Protein AF-A0A5J4WXN1-F1 (afdb_monomer_lite)

Secondary structure (DSSP, 8-state):
--HHHHHHHHHHHHHHHHHHHHHHHHHHHHHHHHHHHHHHHTS---HHHHHHHHHHHHHHHHHH--HHHHHHHHHHHHHHHHHHHHHHHHHHHHTTPPP---------------

Radius of gyration: 24.38 Å; chains: 1; bounding box: 60×20×75 Å

Sequence (114 aa):
MKAFQHTANFFFVYYQSSIQPALKTLQFAIDQCYILFEQSCSITLSSMIMKNLFSRFLDFEAKFGDSKHDYHVKILLSRYAQTEVEDQKKRCEEMGIKYEEEEEDKSYDEQDEQ

Organism: NCBI:txid222440

Foldseek 3Di:
DVVVVVVVVVVVVVCVVVVVVVVVVVVVVLVVLVVVLVVVLVDDDDPVVNVVSLVVVLVVCVPPNDPVVNVVSVVSVVVVVVVVLVVVCVVCVVVVHHDDPPPPPPPPDPPDDD

pLDDT: mean 72.07, std 15.94, range [35.94, 90.0]

Structure (mmCIF, N/CA/C/O backbone):
data_AF-A0A5J4WXN1-F1
#
_entry.id   AF-A0A5J4WXN1-F1
#
loop_
_atom_site.group_PDB
_atom_site.id
_atom_site.type_symbol
_atom_site.label_atom_id
_atom_site.label_alt_id
_atom_site.label_comp_id
_atom_site.label_asym_id
_atom_site.label_entity_id
_atom_site.label_seq_id
_atom_site.pdbx_PDB_ins_code
_atom_site.Cartn_x
_atom_site.Cartn_y
_atom_site.Cartn_z
_atom_site.occupancy
_atom_site.B_iso_or_equiv
_atom_site.auth_seq_id
_atom_site.auth_comp_id
_atom_site.auth_asym_id
_atom_site.auth_atom_id
_atom_site.pdbx_PDB_model_num
ATOM 1 N N . MET A 1 1 ? 28.578 -8.306 -48.040 1.00 51.78 1 MET A N 1
ATOM 2 C CA . MET A 1 1 ? 27.894 -8.789 -46.816 1.00 51.78 1 MET A CA 1
ATOM 3 C C . MET A 1 1 ? 28.557 -8.394 -45.483 1.00 51.78 1 MET A C 1
ATOM 5 O O . MET A 1 1 ? 27.906 -8.560 -44.468 1.00 51.78 1 MET A O 1
ATOM 9 N N . LYS A 1 2 ? 29.770 -7.806 -45.430 1.00 48.91 2 LYS A N 1
ATOM 10 C CA . LYS A 1 2 ? 30.410 -7.393 -44.152 1.00 48.91 2 LYS A CA 1
ATOM 11 C C . LYS A 1 2 ? 29.966 -6.022 -43.592 1.00 48.91 2 LYS A C 1
ATOM 13 O O . LYS A 1 2 ? 30.104 -5.784 -42.400 1.00 48.91 2 LYS A O 1
ATOM 18 N N . ALA A 1 3 ? 29.406 -5.136 -44.421 1.00 48.31 3 ALA A N 1
ATOM 19 C CA . ALA A 1 3 ? 28.989 -3.789 -43.999 1.00 48.31 3 ALA A CA 1
ATOM 20 C C . ALA A 1 3 ? 27.692 -3.770 -43.161 1.00 48.31 3 ALA A C 1
ATOM 22 O O . ALA A 1 3 ? 27.536 -2.921 -42.293 1.00 48.31 3 ALA A O 1
ATOM 23 N N . PHE A 1 4 ? 26.792 -4.737 -43.375 1.00 46.28 4 PHE A N 1
ATOM 24 C CA . PHE A 1 4 ? 25.492 -4.813 -42.691 1.00 46.28 4 PHE A CA 1
ATOM 25 C C . PHE A 1 4 ? 25.602 -5.330 -41.243 1.00 46.28 4 PHE A C 1
ATOM 27 O O . PHE A 1 4 ? 24.773 -5.032 -40.392 1.00 46.28 4 PHE A O 1
ATOM 34 N N . GLN A 1 5 ? 26.658 -6.092 -40.947 1.00 45.81 5 GLN A N 1
ATOM 35 C CA . GLN A 1 5 ? 26.928 -6.634 -39.612 1.00 45.81 5 GLN A CA 1
ATOM 36 C C . GLN A 1 5 ? 27.540 -5.577 -38.678 1.00 45.81 5 GLN A C 1
ATOM 38 O O . GLN A 1 5 ? 27.276 -5.573 -37.478 1.00 45.81 5 GLN A O 1
ATOM 43 N N . HIS A 1 6 ? 28.321 -4.642 -39.230 1.00 44.91 6 HIS A N 1
ATOM 44 C CA . HIS A 1 6 ? 28.935 -3.560 -38.460 1.00 44.91 6 HIS A CA 1
ATOM 45 C C . HIS A 1 6 ? 27.926 -2.497 -38.013 1.00 44.91 6 HIS A C 1
ATOM 47 O O . HIS A 1 6 ? 28.039 -1.989 -36.900 1.00 44.91 6 HIS A O 1
ATOM 53 N N . THR A 1 7 ? 26.922 -2.189 -38.837 1.00 53.41 7 THR A N 1
ATOM 54 C CA . THR A 1 7 ? 25.858 -1.243 -38.474 1.00 53.41 7 THR A CA 1
ATOM 55 C C . THR A 1 7 ? 24.925 -1.812 -37.407 1.00 53.41 7 THR A C 1
ATOM 57 O O . THR A 1 7 ? 24.584 -1.093 -36.473 1.00 53.41 7 THR A O 1
ATOM 60 N N . ALA A 1 8 ? 24.586 -3.105 -37.471 1.00 53.00 8 ALA A N 1
ATOM 61 C CA . ALA A 1 8 ? 23.797 -3.781 -36.437 1.00 53.00 8 ALA A CA 1
ATOM 62 C C . ALA A 1 8 ? 24.528 -3.836 -35.081 1.00 53.00 8 ALA A C 1
ATOM 64 O O . ALA A 1 8 ? 23.932 -3.519 -34.055 1.00 53.00 8 ALA A O 1
ATOM 65 N N . ASN A 1 9 ? 25.832 -4.142 -35.073 1.00 50.59 9 ASN A N 1
ATOM 66 C CA . ASN A 1 9 ? 26.639 -4.126 -33.847 1.00 50.59 9 ASN A CA 1
ATOM 67 C C . ASN A 1 9 ? 26.800 -2.716 -33.256 1.00 50.59 9 ASN A C 1
ATOM 69 O O . ASN A 1 9 ? 26.783 -2.563 -32.039 1.00 50.59 9 ASN A O 1
ATOM 73 N N . PHE A 1 10 ? 26.921 -1.674 -34.084 1.00 53.50 10 PHE A N 1
ATOM 74 C CA . PHE A 1 10 ? 27.034 -0.297 -33.594 1.00 53.50 10 PHE A CA 1
ATOM 75 C C . PHE A 1 10 ? 25.715 0.215 -32.996 1.00 53.50 10 PHE A C 1
ATOM 77 O O . PHE A 1 10 ? 25.715 0.813 -31.921 1.00 53.50 10 PHE A O 1
ATOM 84 N N . PHE A 1 11 ? 24.583 -0.076 -33.648 1.00 50.69 11 PHE A N 1
ATOM 85 C CA . PHE A 1 11 ? 23.256 0.272 -33.130 1.00 50.69 11 PHE A CA 1
ATOM 86 C C . PHE A 1 11 ? 22.943 -0.471 -31.826 1.00 50.69 11 PHE A C 1
ATOM 88 O O . PHE A 1 11 ? 22.431 0.132 -30.887 1.00 50.69 11 PHE A O 1
ATOM 95 N N . PHE A 1 12 ? 23.309 -1.754 -31.739 1.00 52.28 12 PHE A N 1
ATOM 96 C CA . PHE A 1 12 ? 23.111 -2.576 -30.546 1.00 52.28 12 PHE A CA 1
ATOM 97 C C . PHE A 1 12 ? 23.930 -2.071 -29.347 1.00 52.28 12 PHE A C 1
ATOM 99 O O . PHE A 1 12 ? 23.385 -1.926 -28.257 1.00 52.28 12 PHE A O 1
ATOM 106 N N . VAL A 1 13 ? 25.202 -1.701 -29.544 1.00 54.03 13 VAL A N 1
ATOM 107 C CA . VAL A 1 13 ? 26.063 -1.152 -28.475 1.00 54.03 13 VAL A CA 1
ATOM 108 C C . VAL A 1 13 ? 25.576 0.222 -27.982 1.00 54.03 13 VAL A C 1
ATOM 110 O O . VAL A 1 13 ? 25.623 0.497 -26.781 1.00 54.03 13 VAL A O 1
ATOM 113 N N . TYR A 1 14 ? 25.056 1.077 -28.869 1.00 51.34 14 TYR A N 1
ATOM 114 C CA . TYR A 1 14 ? 24.476 2.373 -28.483 1.00 51.34 14 TYR A CA 1
ATOM 115 C C . TYR A 1 14 ? 23.133 2.242 -27.749 1.00 51.34 14 TYR A C 1
ATOM 117 O O . TYR A 1 14 ? 22.885 2.958 -26.776 1.00 51.34 14 TYR A O 1
ATOM 125 N N . TYR A 1 15 ? 22.279 1.310 -28.177 1.00 51.78 15 TYR A N 1
ATOM 126 C CA . TYR A 1 15 ? 21.023 1.015 -27.484 1.00 51.78 15 TYR A CA 1
ATOM 127 C C . TYR A 1 15 ? 21.287 0.417 -26.098 1.00 51.78 15 TYR A C 1
ATOM 129 O O . TYR A 1 15 ? 20.709 0.849 -25.105 1.00 51.78 15 TYR A O 1
ATOM 137 N N . GLN A 1 16 ? 22.216 -0.532 -25.995 1.00 52.97 16 GLN A N 1
ATOM 138 C CA . GLN A 1 16 ? 22.497 -1.223 -24.740 1.00 52.97 16 GLN A CA 1
ATOM 139 C C . GLN A 1 16 ? 23.182 -0.315 -23.699 1.00 52.97 16 GLN A C 1
ATOM 141 O O . GLN A 1 16 ? 22.903 -0.449 -22.507 1.00 52.97 16 GLN A O 1
ATOM 146 N N . SER A 1 17 ? 24.019 0.642 -24.124 1.00 56.66 17 SER A N 1
ATOM 147 C CA . SER A 1 17 ? 24.730 1.558 -23.213 1.00 56.66 17 SER A CA 1
ATOM 148 C C . SER A 1 17 ? 23.854 2.666 -22.619 1.00 56.66 17 SER A C 1
ATOM 150 O O . SER A 1 17 ? 24.128 3.120 -21.511 1.00 56.66 17 SER A O 1
ATOM 152 N N . SER A 1 18 ? 22.791 3.079 -23.314 1.00 60.09 18 SER A N 1
ATOM 153 C CA . SER A 1 18 ? 21.874 4.141 -22.870 1.00 60.09 18 SER A CA 1
ATOM 154 C C . SER A 1 18 ? 20.625 3.606 -22.161 1.00 60.09 18 SER A C 1
ATOM 156 O O . SER A 1 18 ? 20.132 4.232 -21.223 1.00 60.09 18 SER A O 1
ATOM 158 N N . ILE A 1 19 ? 20.151 2.413 -22.535 1.00 68.44 19 ILE A N 1
ATOM 159 C CA . ILE A 1 19 ? 18.968 1.790 -21.926 1.00 68.44 19 ILE A CA 1
ATOM 160 C C . ILE A 1 19 ? 19.281 1.200 -20.554 1.00 68.44 19 ILE A C 1
ATOM 162 O O . ILE A 1 19 ? 18.464 1.315 -19.646 1.00 68.44 19 ILE A O 1
ATOM 166 N N . GLN A 1 20 ? 20.459 0.597 -20.359 1.00 72.19 20 GLN A N 1
ATOM 167 C CA . GLN A 1 20 ? 20.801 -0.011 -19.068 1.00 72.19 20 GLN A CA 1
ATOM 168 C C . GLN A 1 20 ? 20.835 0.986 -17.896 1.00 72.19 20 GLN A C 1
ATOM 170 O O . GLN A 1 20 ? 20.289 0.653 -16.842 1.00 72.19 20 GLN A O 1
ATOM 175 N N . PRO A 1 21 ? 21.426 2.191 -18.026 1.00 80.00 21 PRO A N 1
ATOM 176 C CA . PRO A 1 21 ? 21.342 3.212 -16.985 1.00 80.00 21 PRO A CA 1
ATOM 177 C C . PRO A 1 21 ? 19.900 3.629 -16.693 1.00 80.00 21 PRO A C 1
ATOM 179 O O . PRO A 1 21 ? 19.508 3.651 -15.531 1.00 80.00 21 PRO A O 1
ATOM 182 N N . ALA A 1 22 ? 19.094 3.879 -17.730 1.00 80.00 22 ALA A N 1
ATOM 183 C CA . ALA A 1 22 ? 17.695 4.272 -17.569 1.00 80.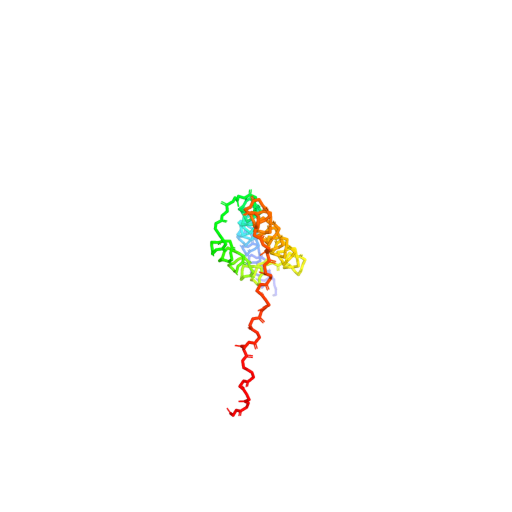00 22 ALA A CA 1
ATOM 184 C C . ALA A 1 22 ? 16.868 3.190 -16.854 1.00 80.00 22 ALA A C 1
ATOM 186 O O . ALA A 1 22 ? 16.092 3.503 -15.954 1.00 80.00 22 ALA A O 1
ATOM 187 N N . LEU A 1 23 ? 17.085 1.915 -17.194 1.00 82.25 23 LEU A N 1
ATOM 188 C CA . LEU A 1 23 ? 16.416 0.782 -16.556 1.00 82.25 23 LEU A CA 1
ATOM 189 C C . LEU A 1 23 ? 16.795 0.661 -15.072 1.00 82.25 23 LEU A C 1
ATOM 191 O O . LEU A 1 23 ? 15.933 0.433 -14.231 1.00 82.25 23 LEU A O 1
ATOM 195 N N . LYS A 1 24 ? 18.078 0.863 -14.736 1.00 84.62 24 LYS A N 1
ATOM 196 C CA . LYS A 1 24 ? 18.549 0.873 -13.342 1.00 84.62 24 LYS A CA 1
ATOM 197 C C . LYS A 1 24 ? 17.961 2.033 -12.546 1.00 84.62 24 LYS A C 1
ATOM 199 O O . LYS A 1 24 ? 17.573 1.839 -11.401 1.00 84.62 24 LYS A O 1
ATOM 204 N N . THR A 1 25 ? 17.887 3.224 -13.136 1.00 88.06 25 THR A N 1
ATOM 205 C CA . THR A 1 25 ? 17.266 4.387 -12.490 1.00 88.06 25 THR A CA 1
ATOM 206 C C . THR A 1 25 ? 15.774 4.165 -12.262 1.00 88.06 25 THR A C 1
ATOM 208 O O . THR A 1 25 ? 15.276 4.500 -11.191 1.00 88.06 25 THR A O 1
ATOM 211 N N . LEU A 1 26 ? 15.071 3.564 -13.228 1.00 87.31 26 LEU A N 1
ATOM 212 C CA . LEU A 1 26 ? 13.661 3.213 -13.073 1.00 87.31 26 LEU A CA 1
ATOM 213 C C . LEU A 1 26 ? 13.459 2.183 -11.956 1.00 87.31 26 LEU A C 1
ATOM 215 O O . LEU A 1 26 ? 12.616 2.401 -11.093 1.00 87.31 26 LEU A O 1
ATOM 219 N N . GLN A 1 27 ? 14.260 1.114 -11.931 1.00 84.62 27 GLN A N 1
ATOM 220 C CA . GLN A 1 27 ? 14.188 0.113 -10.865 1.00 84.62 27 GLN A CA 1
ATOM 221 C C . GLN A 1 27 ? 14.449 0.740 -9.493 1.00 84.62 27 GLN A C 1
ATOM 223 O O . GLN A 1 27 ? 13.693 0.510 -8.560 1.00 84.62 27 GLN A O 1
ATOM 228 N N . PHE A 1 28 ? 15.460 1.604 -9.386 1.00 89.12 28 PHE A N 1
ATOM 229 C CA . PHE A 1 28 ? 15.734 2.323 -8.147 1.00 89.12 28 PHE A CA 1
ATOM 230 C C . PHE A 1 28 ? 14.544 3.187 -7.703 1.00 89.12 28 PHE A C 1
ATOM 232 O O . PHE A 1 28 ? 14.203 3.193 -6.525 1.00 89.12 28 PHE A O 1
ATOM 239 N N . ALA A 1 29 ? 13.887 3.897 -8.627 1.00 90.00 29 ALA A N 1
ATOM 240 C CA . ALA A 1 29 ? 12.703 4.692 -8.305 1.00 90.00 29 ALA A CA 1
ATOM 241 C C . ALA A 1 29 ? 11.537 3.818 -7.810 1.00 90.00 29 ALA A C 1
ATOM 243 O O . ALA A 1 29 ? 10.882 4.180 -6.835 1.00 90.00 29 ALA A O 1
ATOM 244 N N . ILE A 1 30 ? 11.321 2.660 -8.440 1.00 88.50 30 ILE A N 1
ATOM 245 C CA . ILE A 1 30 ? 10.322 1.669 -8.021 1.00 88.50 30 ILE A CA 1
ATOM 246 C C . ILE A 1 30 ? 10.622 1.173 -6.599 1.00 88.50 30 ILE A C 1
ATOM 248 O O . ILE A 1 30 ? 9.746 1.222 -5.737 1.00 88.50 30 ILE A O 1
ATOM 252 N N . ASP A 1 31 ? 11.872 0.798 -6.319 1.00 86.56 31 ASP A N 1
ATOM 253 C CA . ASP A 1 31 ? 12.303 0.346 -4.991 1.00 86.56 31 ASP A CA 1
ATOM 254 C C . ASP A 1 31 ? 12.076 1.432 -3.920 1.00 86.56 31 ASP A C 1
ATOM 256 O O . ASP A 1 31 ? 11.621 1.141 -2.815 1.00 86.56 31 ASP A O 1
ATOM 260 N N . GLN A 1 32 ? 12.333 2.708 -4.240 1.00 88.88 32 GLN A N 1
ATOM 261 C CA . GLN A 1 32 ? 12.051 3.816 -3.318 1.00 88.88 32 GLN A CA 1
ATOM 262 C C . GLN A 1 32 ? 10.549 4.000 -3.058 1.00 88.88 32 GLN A C 1
ATOM 264 O O . GLN A 1 32 ? 10.164 4.289 -1.925 1.00 88.88 32 GLN A O 1
ATOM 269 N N . CYS A 1 33 ? 9.692 3.818 -4.068 1.00 89.62 33 CYS A N 1
ATOM 270 C CA . CYS A 1 33 ? 8.240 3.867 -3.884 1.00 89.62 33 CYS A CA 1
ATOM 271 C C . CYS A 1 33 ? 7.755 2.785 -2.907 1.00 89.62 33 CYS A C 1
ATOM 273 O O . CYS A 1 33 ? 6.947 3.097 -2.031 1.00 89.62 33 CYS A O 1
ATOM 275 N N . TYR A 1 34 ? 8.291 1.563 -3.000 1.00 86.94 34 TYR A N 1
ATOM 276 C CA . TYR A 1 34 ? 7.996 0.483 -2.051 1.00 86.94 34 TYR A CA 1
ATOM 277 C C . TYR A 1 34 ? 8.364 0.850 -0.613 1.00 86.94 34 TYR A C 1
ATOM 279 O O . TYR A 1 34 ? 7.525 0.762 0.284 1.00 86.94 34 TYR A O 1
ATOM 287 N N . ILE A 1 35 ? 9.590 1.331 -0.399 1.00 87.38 35 ILE A N 1
ATOM 288 C CA . ILE A 1 35 ? 10.075 1.707 0.936 1.00 87.38 35 ILE A CA 1
ATOM 289 C C . ILE A 1 35 ? 9.213 2.826 1.535 1.00 87.38 35 ILE A C 1
ATOM 291 O O . ILE A 1 35 ? 8.820 2.755 2.700 1.00 87.38 35 ILE A O 1
ATOM 295 N N . LEU A 1 36 ? 8.893 3.856 0.747 1.00 89.25 36 LEU A N 1
ATOM 296 C CA . LEU A 1 36 ? 8.071 4.977 1.210 1.00 89.25 36 LEU A CA 1
ATOM 297 C C . LEU A 1 36 ? 6.652 4.538 1.580 1.00 89.25 36 LEU A C 1
ATOM 299 O O . LEU A 1 36 ? 6.084 5.047 2.549 1.00 89.25 36 LEU A O 1
ATOM 303 N N . PHE A 1 37 ? 6.080 3.593 0.837 1.00 88.62 37 PHE A N 1
ATOM 304 C CA . PHE A 1 37 ? 4.769 3.037 1.142 1.00 88.62 37 PHE A CA 1
ATOM 305 C C . PHE A 1 37 ? 4.771 2.244 2.455 1.00 88.62 37 PHE A C 1
ATOM 307 O O . PHE A 1 37 ? 3.923 2.494 3.313 1.00 88.62 37 PHE A O 1
ATOM 314 N N . GLU A 1 38 ? 5.748 1.358 2.665 1.00 84.38 38 GLU A N 1
ATOM 315 C CA . GLU A 1 38 ? 5.886 0.610 3.924 1.00 84.38 38 GLU A CA 1
ATOM 316 C C . GLU A 1 38 ? 6.073 1.540 5.131 1.00 84.38 38 GLU A C 1
ATOM 318 O O . GLU A 1 38 ? 5.434 1.369 6.173 1.00 84.38 38 GLU A O 1
ATOM 323 N N . GLN A 1 39 ? 6.904 2.575 4.981 1.00 86.12 39 GLN A N 1
ATOM 324 C CA . GLN A 1 39 ? 7.095 3.588 6.019 1.00 86.12 39 GLN A CA 1
ATOM 325 C C . GLN A 1 39 ? 5.796 4.336 6.319 1.00 86.12 39 GLN A C 1
ATOM 327 O O . GLN A 1 39 ? 5.469 4.552 7.484 1.00 86.12 39 GLN A O 1
ATOM 332 N N . SER A 1 40 ? 5.029 4.679 5.284 1.00 85.44 40 SER A N 1
ATOM 333 C CA . SER A 1 40 ? 3.739 5.358 5.433 1.00 85.44 40 SER A CA 1
ATOM 334 C C . SER A 1 40 ? 2.711 4.492 6.167 1.00 85.44 40 SER A C 1
ATOM 336 O O . SER A 1 40 ? 1.941 5.022 6.962 1.00 85.44 40 SER A O 1
ATOM 338 N N . CYS A 1 41 ? 2.742 3.167 5.979 1.00 81.50 41 CYS A N 1
ATOM 339 C CA . CYS A 1 41 ? 1.891 2.223 6.715 1.00 81.50 41 CYS A CA 1
ATOM 340 C C . CYS A 1 41 ? 2.201 2.163 8.220 1.00 81.50 41 CYS A C 1
ATOM 342 O O . CYS A 1 41 ? 1.357 1.730 8.999 1.00 81.50 41 CYS A O 1
ATOM 344 N N . SER A 1 42 ? 3.396 2.589 8.639 1.00 78.69 42 SER A N 1
ATOM 345 C CA . SER A 1 42 ? 3.800 2.623 10.052 1.00 78.69 42 SER A CA 1
ATOM 346 C C . SER A 1 42 ? 3.416 3.930 10.761 1.00 78.69 42 SER A C 1
ATOM 348 O O . SER A 1 42 ? 3.679 4.082 11.954 1.00 78.69 42 SER A O 1
ATOM 350 N N . ILE A 1 43 ? 2.825 4.890 10.045 1.00 80.81 43 ILE A N 1
ATOM 351 C CA . ILE A 1 43 ? 2.417 6.194 10.577 1.00 80.81 43 ILE A CA 1
ATOM 352 C C . ILE A 1 43 ? 0.905 6.184 10.814 1.00 80.81 43 ILE A C 1
ATOM 354 O O . ILE A 1 43 ? 0.135 5.687 9.995 1.00 80.81 43 ILE A O 1
ATOM 358 N N . THR A 1 44 ? 0.453 6.789 11.913 1.00 77.19 44 THR A N 1
ATOM 359 C CA . THR A 1 44 ? -0.978 6.988 12.169 1.00 77.19 44 THR A CA 1
ATOM 360 C C . THR A 1 44 ? -1.528 8.072 11.239 1.00 77.19 44 THR A C 1
ATOM 362 O O . THR A 1 44 ? -1.404 9.268 11.504 1.00 77.19 44 THR A O 1
ATOM 365 N N . LEU A 1 45 ? -2.119 7.648 10.123 1.00 77.19 45 LEU A N 1
ATOM 366 C CA . LEU A 1 45 ? -2.836 8.500 9.174 1.00 77.19 45 LEU A CA 1
ATOM 367 C C . LEU A 1 45 ? -4.349 8.344 9.363 1.00 77.19 45 LEU A C 1
ATOM 369 O O . LEU A 1 45 ? -4.818 7.342 9.900 1.00 77.19 45 LEU A O 1
ATOM 373 N N . SER A 1 46 ? -5.128 9.328 8.905 1.00 82.12 46 SER A N 1
ATOM 374 C CA . SER A 1 46 ? -6.587 9.181 8.884 1.00 82.12 46 SER A CA 1
ATOM 375 C C . SER A 1 46 ? -7.009 8.090 7.895 1.00 82.12 46 SER A C 1
ATOM 377 O O . SER A 1 46 ? -6.393 7.944 6.836 1.00 82.12 46 SER A O 1
ATOM 379 N N . SER A 1 47 ? -8.105 7.385 8.198 1.00 78.44 47 SER A N 1
ATOM 380 C CA . SER A 1 47 ? -8.653 6.311 7.351 1.00 78.44 47 SER A CA 1
ATOM 381 C C . SER A 1 47 ? -8.809 6.736 5.883 1.00 78.44 47 SER A C 1
ATOM 383 O O . SER A 1 47 ? -8.439 6.005 4.966 1.00 78.44 47 SER A O 1
ATOM 385 N N . MET A 1 48 ? -9.265 7.971 5.629 1.00 84.31 48 MET A N 1
ATOM 386 C CA . MET A 1 48 ? -9.405 8.509 4.268 1.00 84.31 48 MET A CA 1
ATOM 387 C C . MET A 1 48 ? -8.061 8.618 3.532 1.00 84.31 48 MET A C 1
ATOM 389 O O . MET A 1 48 ? -7.966 8.251 2.360 1.00 84.31 48 MET A O 1
ATOM 393 N N . ILE A 1 49 ? -7.024 9.127 4.206 1.00 84.81 49 ILE A N 1
ATOM 394 C CA . ILE A 1 49 ? -5.688 9.268 3.616 1.00 84.81 49 ILE A CA 1
ATOM 395 C C . ILE A 1 49 ? -5.090 7.885 3.373 1.00 84.81 49 ILE A C 1
ATOM 397 O O . ILE A 1 49 ? -4.549 7.644 2.295 1.00 84.81 49 ILE A O 1
ATOM 401 N N . MET A 1 50 ? -5.239 6.967 4.330 1.00 84.31 50 MET A N 1
ATOM 402 C CA . MET A 1 50 ? -4.698 5.620 4.210 1.00 84.31 50 MET A CA 1
ATOM 403 C C . MET A 1 50 ? -5.364 4.838 3.070 1.00 84.31 50 MET A C 1
ATOM 405 O O . MET A 1 50 ? -4.670 4.250 2.245 1.00 84.31 50 MET A O 1
ATOM 409 N N . LYS A 1 51 ? -6.696 4.906 2.939 1.00 84.94 51 LYS A N 1
ATOM 410 C CA . LYS A 1 51 ? -7.435 4.298 1.816 1.00 84.94 51 LYS A CA 1
ATOM 411 C C . LYS A 1 51 ? -6.982 4.851 0.462 1.00 84.94 51 LYS A C 1
ATOM 413 O O . LYS A 1 51 ? -6.778 4.084 -0.476 1.00 84.94 51 LYS A O 1
ATOM 418 N N . ASN A 1 52 ? -6.773 6.167 0.360 1.00 88.56 52 ASN A N 1
ATOM 419 C CA . ASN A 1 52 ? -6.259 6.789 -0.865 1.00 88.56 52 ASN A CA 1
ATOM 420 C C . ASN A 1 52 ? -4.831 6.318 -1.181 1.00 88.56 52 ASN A C 1
ATOM 422 O O . ASN A 1 52 ? -4.533 5.986 -2.327 1.00 88.56 52 ASN A O 1
ATOM 426 N N . LEU A 1 53 ? -3.967 6.233 -0.164 1.00 89.44 53 LEU A N 1
ATOM 427 C CA . LEU A 1 53 ? -2.603 5.730 -0.304 1.00 89.44 53 LEU A CA 1
ATOM 428 C C . LEU A 1 53 ? -2.594 4.284 -0.818 1.00 89.44 53 LEU A C 1
ATOM 430 O O . LEU A 1 53 ? -1.934 4.012 -1.816 1.00 89.44 53 LEU A O 1
ATOM 434 N N . PHE A 1 54 ? -3.366 3.387 -0.197 1.00 88.31 54 PHE A N 1
ATOM 435 C CA . PHE A 1 54 ? -3.504 2.001 -0.651 1.00 88.31 54 PHE A CA 1
ATOM 436 C C . PHE A 1 54 ? -4.041 1.914 -2.081 1.00 88.31 54 PHE A C 1
ATOM 438 O O . PHE A 1 54 ? -3.475 1.185 -2.889 1.00 88.31 54 PHE A O 1
ATOM 445 N N . SER A 1 55 ? -5.078 2.685 -2.428 1.00 87.56 55 SER A N 1
ATOM 446 C CA . SER A 1 55 ? -5.631 2.702 -3.789 1.00 87.56 55 SER A CA 1
ATOM 447 C C . SER A 1 55 ? -4.584 3.109 -4.826 1.00 87.56 55 SER A C 1
ATOM 449 O O . SER A 1 55 ? -4.419 2.430 -5.835 1.00 87.56 55 SER A O 1
ATOM 451 N N . ARG A 1 56 ? -3.835 4.189 -4.570 1.00 89.44 56 ARG A N 1
ATOM 452 C CA . ARG A 1 56 ? -2.771 4.645 -5.478 1.00 89.44 56 ARG A CA 1
ATOM 453 C C . ARG A 1 56 ? -1.630 3.644 -5.578 1.00 89.44 56 ARG A C 1
ATOM 455 O O . ARG A 1 56 ? -1.008 3.536 -6.631 1.00 89.44 56 ARG A O 1
ATOM 462 N N . PHE A 1 57 ? -1.337 2.949 -4.486 1.00 89.44 57 PHE A N 1
ATOM 463 C CA . PHE A 1 57 ? -0.277 1.957 -4.469 1.00 89.44 57 PHE A CA 1
ATOM 464 C C . PHE A 1 57 ? -0.677 0.682 -5.222 1.00 89.44 57 PHE A C 1
ATOM 466 O O . PHE A 1 57 ? 0.133 0.144 -5.963 1.00 89.44 57 PHE A O 1
ATOM 473 N N . LEU A 1 58 ? -1.943 0.262 -5.153 1.00 86.44 58 LEU A N 1
ATOM 474 C CA . LEU A 1 58 ? -2.471 -0.817 -5.997 1.00 86.44 58 LEU A CA 1
ATOM 475 C C . LEU A 1 58 ? -2.405 -0.464 -7.494 1.00 86.44 58 LEU A C 1
ATOM 477 O O . LEU A 1 58 ? -1.994 -1.294 -8.303 1.00 86.44 58 LEU A O 1
ATOM 481 N N . ASP A 1 59 ? -2.725 0.780 -7.870 1.00 87.94 59 ASP A N 1
ATOM 482 C CA . ASP A 1 59 ? -2.566 1.251 -9.257 1.00 87.94 59 ASP A CA 1
ATOM 483 C C . ASP A 1 59 ? -1.098 1.257 -9.715 1.00 87.94 59 ASP A C 1
ATOM 485 O O . ASP A 1 59 ? -0.802 1.067 -10.900 1.00 87.94 59 ASP A O 1
ATOM 489 N N . PHE A 1 60 ? -0.176 1.529 -8.789 1.00 89.31 60 PHE A N 1
ATOM 490 C CA . PHE A 1 60 ? 1.261 1.455 -9.025 1.00 89.31 60 PHE A CA 1
ATOM 491 C C . PHE A 1 60 ? 1.709 -0.001 -9.221 1.00 89.31 60 PHE A C 1
ATOM 493 O O . PHE A 1 60 ? 2.370 -0.288 -10.222 1.00 89.31 60 PHE A O 1
ATOM 500 N N . GLU A 1 61 ? 1.269 -0.927 -8.364 1.00 84.44 61 GLU A N 1
ATOM 501 C CA . GLU A 1 61 ? 1.546 -2.364 -8.500 1.00 84.44 61 GLU A CA 1
ATOM 502 C C . GLU A 1 61 ? 1.052 -2.929 -9.828 1.00 84.44 61 GLU A C 1
ATOM 504 O O . GLU A 1 61 ? 1.775 -3.667 -10.490 1.00 84.44 61 GLU A O 1
ATOM 509 N N . ALA A 1 62 ? -0.140 -2.531 -10.277 1.00 83.88 62 ALA A N 1
ATOM 510 C CA . ALA A 1 62 ? -0.682 -2.983 -11.556 1.00 83.88 62 ALA A CA 1
ATOM 511 C C . ALA A 1 62 ? 0.201 -2.599 -12.762 1.00 83.88 62 ALA A C 1
ATOM 513 O O . ALA A 1 62 ? 0.116 -3.229 -13.817 1.00 83.88 62 ALA A O 1
ATOM 514 N N . LYS A 1 63 ? 1.030 -1.554 -12.630 1.00 86.44 63 LYS A N 1
ATOM 515 C CA . LYS A 1 63 ? 1.882 -1.022 -13.707 1.00 86.44 63 LYS A CA 1
ATOM 516 C C . LYS A 1 63 ? 3.343 -1.442 -13.591 1.00 86.44 63 LYS A C 1
ATOM 518 O O . LYS A 1 63 ? 3.999 -1.600 -14.618 1.00 86.44 63 LYS A O 1
ATOM 523 N N . PHE A 1 64 ? 3.854 -1.558 -12.370 1.00 82.75 64 PHE A N 1
ATOM 524 C CA . PHE A 1 64 ? 5.284 -1.727 -12.097 1.00 82.75 64 PHE A CA 1
ATOM 525 C C . PHE A 1 64 ? 5.607 -2.944 -11.225 1.00 82.75 64 PHE A C 1
ATOM 527 O O . PHE A 1 64 ? 6.776 -3.313 -11.128 1.00 82.75 64 PHE A O 1
ATOM 534 N N . GLY A 1 65 ? 4.598 -3.552 -10.601 1.00 70.75 65 GLY A N 1
ATOM 535 C CA . GLY A 1 65 ? 4.761 -4.628 -9.636 1.00 70.75 65 GLY A CA 1
ATOM 536 C C . GLY A 1 65 ? 4.882 -6.018 -10.252 1.00 70.75 65 GLY A C 1
ATOM 537 O O . GLY A 1 65 ? 4.479 -6.283 -11.385 1.00 70.75 65 GLY A O 1
ATOM 538 N N . ASP A 1 66 ? 5.427 -6.933 -9.453 1.00 69.88 66 ASP A N 1
ATOM 539 C CA . ASP A 1 66 ? 5.332 -8.377 -9.669 1.00 69.88 66 ASP A CA 1
ATOM 540 C C . ASP A 1 66 ? 4.121 -8.913 -8.884 1.00 69.88 66 ASP A C 1
ATOM 542 O O . ASP A 1 66 ? 3.786 -8.423 -7.806 1.00 69.88 66 ASP A O 1
ATOM 546 N N . SER A 1 67 ? 3.497 -9.974 -9.391 1.00 64.31 67 SER A N 1
ATOM 547 C CA . SER A 1 67 ? 2.387 -10.729 -8.788 1.00 64.31 67 SER A CA 1
ATOM 548 C C . SER A 1 67 ? 2.518 -11.001 -7.278 1.00 64.31 67 SER A C 1
ATOM 550 O O . SER A 1 67 ? 1.516 -11.122 -6.574 1.00 64.31 67 SER A O 1
ATOM 552 N N . LYS A 1 68 ? 3.747 -11.079 -6.754 1.00 66.50 68 LYS A N 1
ATOM 553 C CA . LYS A 1 68 ? 4.032 -11.268 -5.324 1.00 66.50 68 LYS A CA 1
ATOM 554 C C . LYS A 1 68 ? 3.792 -10.018 -4.472 1.00 66.50 68 LYS A C 1
ATOM 556 O O . LYS A 1 68 ? 3.389 -10.160 -3.318 1.00 66.50 68 LYS A O 1
ATOM 561 N N . HIS A 1 69 ? 4.037 -8.822 -5.006 1.00 69.19 69 HIS A N 1
ATOM 562 C CA . HIS A 1 69 ? 3.868 -7.574 -4.261 1.00 69.19 69 HIS A CA 1
ATOM 563 C C . HIS A 1 69 ? 2.403 -7.129 -4.192 1.00 69.19 69 HIS A C 1
ATOM 565 O O . HIS A 1 69 ? 1.972 -6.693 -3.127 1.00 69.19 69 HIS A O 1
ATOM 571 N N . ASP A 1 70 ? 1.602 -7.362 -5.236 1.00 69.12 70 ASP A N 1
ATOM 572 C CA . ASP A 1 70 ? 0.146 -7.134 -5.193 1.00 69.12 70 ASP A CA 1
ATOM 573 C C . ASP A 1 70 ? -0.513 -7.883 -4.016 1.00 69.12 70 ASP A C 1
ATOM 575 O O . ASP A 1 70 ? -1.280 -7.315 -3.233 1.00 69.12 70 ASP A O 1
ATOM 579 N N . TYR A 1 71 ? -0.137 -9.150 -3.814 1.00 72.94 71 TYR A N 1
ATOM 580 C CA . TYR A 1 71 ? -0.617 -9.939 -2.679 1.00 72.94 71 TYR A CA 1
ATOM 581 C C . TYR A 1 71 ? -0.171 -9.362 -1.324 1.00 72.94 71 TYR A C 1
ATOM 583 O O . TYR A 1 71 ? -0.955 -9.319 -0.373 1.00 72.94 71 TYR A O 1
ATOM 591 N N . HIS A 1 72 ? 1.070 -8.879 -1.227 1.00 77.69 72 HIS A N 1
ATOM 592 C CA . HIS A 1 72 ? 1.587 -8.271 -0.003 1.00 77.69 72 HIS A CA 1
ATOM 593 C C . HIS A 1 72 ? 0.842 -6.978 0.367 1.00 77.69 72 HIS A C 1
ATOM 595 O O . HIS A 1 72 ? 0.454 -6.800 1.523 1.00 77.69 72 HIS A O 1
ATOM 601 N N . VAL A 1 73 ? 0.561 -6.116 -0.613 1.00 75.00 73 VAL A N 1
ATOM 602 C CA . VAL A 1 73 ? -0.185 -4.861 -0.414 1.00 75.00 73 VAL A CA 1
ATOM 603 C C . VAL A 1 73 ? -1.613 -5.138 0.062 1.00 75.00 73 VAL A C 1
ATOM 605 O O . VAL A 1 73 ? -2.088 -4.492 0.997 1.00 75.00 73 VAL A O 1
ATOM 608 N N . LYS A 1 74 ? -2.280 -6.154 -0.499 1.00 75.69 74 LYS A N 1
ATOM 609 C CA . LYS A 1 74 ? -3.614 -6.593 -0.049 1.00 75.69 74 LYS A CA 1
ATOM 610 C C . LYS A 1 74 ? -3.614 -7.104 1.395 1.00 75.69 74 LYS A C 1
ATOM 612 O O . LYS A 1 74 ? -4.552 -6.821 2.145 1.00 75.69 74 LYS A O 1
ATOM 617 N N . ILE A 1 75 ? -2.558 -7.809 1.815 1.00 80.50 75 ILE A N 1
ATOM 618 C CA . ILE A 1 75 ? -2.386 -8.218 3.220 1.00 80.50 75 ILE A CA 1
ATOM 619 C C . ILE A 1 75 ? -2.241 -6.994 4.125 1.00 80.50 75 ILE A C 1
ATOM 621 O O . ILE A 1 75 ? -2.884 -6.940 5.173 1.00 80.50 75 ILE A O 1
ATOM 625 N N . LEU A 1 76 ? -1.411 -6.020 3.744 1.00 79.06 76 LEU A N 1
ATOM 626 C CA . LEU A 1 76 ? -1.216 -4.799 4.530 1.00 79.06 76 LEU A CA 1
ATOM 627 C C . LEU A 1 76 ? -2.523 -4.010 4.678 1.00 79.06 76 LEU A C 1
ATOM 629 O O . LEU A 1 76 ? -2.840 -3.574 5.783 1.00 79.06 76 LEU A O 1
ATOM 633 N N . LEU A 1 77 ? -3.319 -3.911 3.609 1.00 78.31 77 LEU A N 1
ATOM 634 C CA . LEU A 1 77 ? -4.642 -3.283 3.646 1.00 78.31 77 LEU A CA 1
ATOM 635 C C . LEU A 1 77 ? -5.591 -4.015 4.604 1.00 78.31 77 LEU A C 1
ATOM 637 O O . LEU A 1 77 ? -6.250 -3.382 5.426 1.00 78.31 77 LEU A O 1
ATOM 641 N N . SER A 1 78 ? -5.627 -5.348 4.528 1.00 77.06 78 SER A N 1
ATOM 642 C CA . SER A 1 78 ? -6.480 -6.174 5.392 1.00 77.06 78 SER A CA 1
ATOM 643 C C . SER A 1 78 ? -6.103 -6.024 6.868 1.00 77.06 78 SER A C 1
ATOM 645 O O . SER A 1 78 ? -6.977 -5.889 7.718 1.00 77.06 78 SER A O 1
ATOM 647 N N . ARG A 1 79 ? -4.798 -5.991 7.176 1.00 78.69 79 ARG A N 1
ATOM 648 C CA . ARG A 1 79 ? -4.300 -5.763 8.541 1.00 78.69 79 ARG A CA 1
ATOM 649 C C . ARG A 1 79 ? -4.663 -4.376 9.053 1.00 78.69 79 ARG A C 1
ATOM 651 O O . ARG A 1 79 ? -5.113 -4.265 10.184 1.00 78.69 79 ARG A O 1
ATOM 658 N N . TYR A 1 80 ? -4.513 -3.342 8.226 1.00 77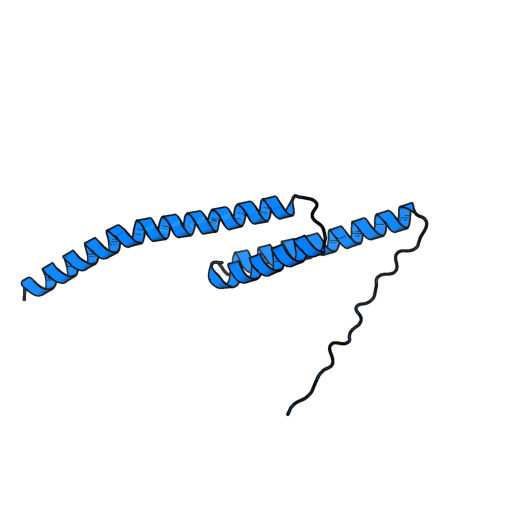.75 80 TYR A N 1
ATOM 659 C CA . TYR A 1 80 ? -4.901 -1.983 8.603 1.00 77.75 80 TYR A CA 1
ATOM 660 C C . TYR A 1 80 ? -6.397 -1.890 8.934 1.00 77.75 80 TYR A C 1
ATOM 662 O O . TYR A 1 80 ? -6.759 -1.340 9.971 1.00 77.75 80 TYR A O 1
ATOM 670 N N . ALA A 1 81 ? -7.260 -2.481 8.100 1.00 73.88 81 ALA A N 1
ATOM 671 C CA . ALA A 1 81 ? -8.702 -2.511 8.347 1.00 73.88 81 ALA A CA 1
ATOM 672 C C . ALA A 1 81 ? -9.049 -3.221 9.669 1.00 73.88 81 ALA A C 1
ATOM 674 O O . ALA A 1 81 ? -9.871 -2.727 10.435 1.00 73.88 81 ALA A O 1
ATO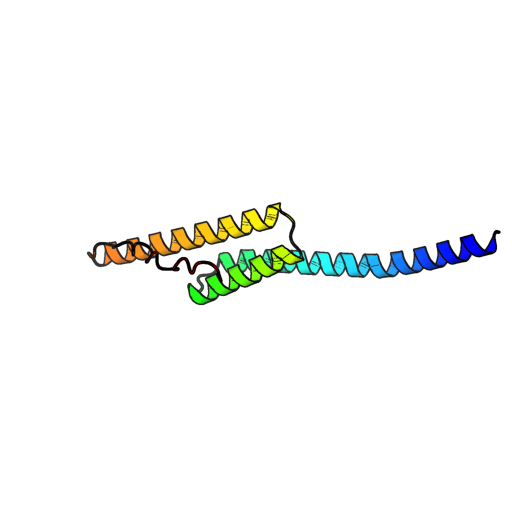M 675 N N . GLN A 1 82 ? -8.381 -4.340 9.971 1.00 75.25 82 GLN A N 1
ATOM 676 C CA . GLN A 1 82 ? -8.548 -5.051 11.243 1.00 75.25 82 GLN A CA 1
ATOM 677 C C . GLN A 1 82 ? -8.102 -4.206 12.442 1.00 75.25 82 GLN A C 1
ATOM 679 O O . GLN A 1 82 ? -8.820 -4.143 13.436 1.00 75.25 82 GLN A O 1
ATOM 684 N N . THR A 1 83 ? -6.959 -3.519 12.347 1.00 76.94 83 THR A N 1
ATOM 685 C CA . THR A 1 83 ? -6.471 -2.645 13.423 1.00 76.94 83 THR A CA 1
ATOM 686 C C . THR A 1 83 ? -7.411 -1.465 13.679 1.00 76.94 83 THR A C 1
ATOM 688 O O . THR A 1 83 ? -7.661 -1.154 14.839 1.00 76.94 83 THR A O 1
ATOM 691 N N . GLU A 1 84 ? -7.998 -0.841 12.647 1.00 70.44 84 GLU A N 1
ATOM 692 C CA . GLU A 1 84 ? -8.994 0.226 12.860 1.00 70.44 84 GLU A CA 1
ATOM 693 C C . GLU A 1 84 ? -10.233 -0.281 13.615 1.00 70.44 84 GLU A C 1
ATOM 695 O O . GLU A 1 84 ? -10.713 0.399 14.526 1.00 70.44 84 GLU A O 1
ATOM 700 N N . VAL A 1 85 ? -10.725 -1.477 13.271 1.00 74.56 85 VAL A N 1
ATOM 701 C CA . VAL A 1 85 ? -11.865 -2.114 13.951 1.00 74.56 85 VAL A CA 1
ATOM 702 C C . VAL A 1 85 ? -11.524 -2.435 15.407 1.00 74.56 85 VAL A C 1
ATOM 704 O O . VAL A 1 85 ? -12.301 -2.112 16.305 1.00 74.56 85 VAL A O 1
ATOM 707 N N . GLU A 1 86 ? -10.351 -3.014 15.668 1.00 77.75 86 GLU A N 1
ATOM 708 C CA . GLU A 1 86 ? -9.888 -3.314 17.029 1.00 77.75 86 GLU A CA 1
ATOM 709 C C . GLU A 1 86 ? -9.712 -2.043 17.873 1.00 77.75 86 GLU A C 1
ATOM 711 O O . GLU A 1 86 ? -10.181 -1.987 19.014 1.00 77.75 86 GLU A O 1
ATOM 716 N N . ASP A 1 87 ? -9.112 -0.994 17.308 1.00 79.00 87 ASP A N 1
ATOM 717 C CA . ASP A 1 87 ? -8.944 0.295 17.979 1.00 79.00 87 ASP A CA 1
ATOM 718 C C . ASP A 1 87 ? -10.295 0.963 18.268 1.00 79.00 87 ASP A C 1
ATOM 720 O O . ASP A 1 87 ? -10.480 1.575 19.324 1.00 79.00 87 ASP A O 1
ATOM 724 N N . GLN A 1 88 ? -11.262 0.858 17.354 1.00 72.19 88 GLN A N 1
ATOM 725 C CA . GLN A 1 88 ? -12.609 1.384 17.560 1.00 72.19 88 GLN A CA 1
ATOM 726 C C . GLN A 1 88 ? -13.364 0.602 18.633 1.00 72.19 88 GLN A C 1
ATOM 728 O O . GLN A 1 88 ? -13.949 1.215 19.529 1.00 72.19 88 GLN A O 1
ATOM 733 N N . LYS A 1 89 ? -13.287 -0.730 18.599 1.00 80.00 89 LYS A N 1
ATOM 734 C CA . LYS A 1 89 ? -13.869 -1.609 19.614 1.00 80.00 89 LYS A CA 1
ATOM 735 C C . LYS A 1 89 ? -13.323 -1.291 21.004 1.00 80.00 89 LYS A C 1
ATOM 737 O O . LYS A 1 89 ? -14.106 -1.108 21.934 1.00 80.00 89 LYS A O 1
ATOM 742 N N . LYS A 1 90 ? -12.004 -1.121 21.132 1.00 82.50 90 LYS A N 1
ATOM 743 C CA . LYS A 1 90 ? -11.356 -0.742 22.393 1.00 82.50 90 LYS A CA 1
ATOM 744 C C . LYS A 1 90 ? -11.869 0.598 22.930 1.00 82.50 90 LYS A C 1
ATOM 746 O O . LYS A 1 90 ? -12.199 0.695 24.108 1.00 82.50 90 LYS A O 1
ATOM 751 N N . ARG A 1 91 ? -12.003 1.621 22.075 1.00 81.56 91 ARG A N 1
ATOM 752 C CA . ARG A 1 91 ? -12.569 2.924 22.483 1.00 81.56 91 ARG A CA 1
ATOM 753 C C . ARG A 1 91 ? -14.023 2.808 22.952 1.00 81.56 91 ARG A C 1
ATOM 755 O O . ARG A 1 91 ? -14.404 3.473 23.911 1.00 81.56 91 ARG A O 1
ATOM 762 N N . CYS A 1 92 ? -14.838 1.981 22.295 1.00 82.00 92 CYS A N 1
ATOM 763 C CA . CYS A 1 92 ? -16.217 1.719 22.717 1.00 82.00 92 CYS A CA 1
ATOM 764 C C . CYS A 1 92 ? -16.268 1.028 24.089 1.00 82.00 92 CYS A C 1
ATOM 766 O O . CYS A 1 92 ? -17.010 1.478 24.965 1.00 82.00 92 CYS A O 1
ATOM 768 N N . GLU A 1 93 ? -15.433 0.007 24.304 1.00 85.06 93 GLU A N 1
ATOM 769 C CA . GLU A 1 93 ? -15.308 -0.698 25.587 1.00 85.06 93 GLU A CA 1
ATOM 770 C C . GLU A 1 93 ? -14.892 0.250 26.725 1.00 85.06 93 GLU A C 1
ATOM 772 O O . GLU A 1 93 ? -15.506 0.234 27.792 1.00 85.06 93 GLU A O 1
ATOM 777 N N . GLU A 1 94 ? -13.917 1.134 26.487 1.00 87.62 94 GLU A N 1
ATOM 778 C CA . GLU A 1 94 ? -13.473 2.150 27.456 1.00 87.62 94 GLU A CA 1
ATOM 779 C C . GLU A 1 94 ? -14.579 3.159 27.817 1.00 87.62 94 GLU A C 1
ATOM 781 O O . GLU A 1 94 ? -14.618 3.669 28.937 1.00 87.62 94 GLU A O 1
ATOM 786 N N . MET A 1 95 ? -15.508 3.419 26.894 1.00 82.12 95 MET A N 1
ATOM 787 C CA . MET A 1 95 ? -16.659 4.307 27.098 1.00 82.12 95 MET A CA 1
ATOM 788 C C . MET A 1 95 ? -17.874 3.588 27.711 1.00 82.12 95 MET A C 1
ATOM 790 O O . MET A 1 95 ? -18.897 4.225 27.963 1.00 82.12 95 MET A O 1
ATOM 794 N N . GLY A 1 96 ? -17.791 2.272 27.947 1.00 83.88 96 GLY A N 1
ATOM 795 C CA . GLY A 1 96 ? -18.914 1.455 28.418 1.00 83.88 96 GLY A CA 1
ATOM 796 C C . GLY A 1 96 ? -20.026 1.278 27.376 1.00 83.88 96 GLY A C 1
ATOM 797 O O . GLY A 1 96 ? -21.164 0.978 27.736 1.00 83.88 96 GLY A O 1
ATOM 798 N N . ILE A 1 97 ? -19.713 1.481 26.093 1.00 84.38 97 ILE A N 1
ATOM 799 C CA . ILE A 1 97 ? -20.643 1.370 24.967 1.00 84.38 97 ILE A CA 1
ATOM 800 C C . ILE A 1 97 ? -20.363 0.053 24.238 1.00 84.38 97 ILE A C 1
ATOM 802 O O . ILE A 1 97 ? -19.214 -0.315 24.000 1.00 84.38 97 ILE A O 1
ATOM 806 N N . LYS A 1 98 ? -21.417 -0.677 23.862 1.00 79.94 98 LYS A N 1
ATOM 807 C CA . LYS A 1 98 ? -21.280 -1.896 23.059 1.00 79.94 98 LYS A CA 1
ATOM 808 C C . LYS A 1 98 ? -20.902 -1.512 21.625 1.00 79.94 98 LYS A C 1
ATOM 810 O O . LYS A 1 98 ? -21.597 -0.708 21.014 1.00 79.94 98 LYS A O 1
ATOM 815 N N . TYR A 1 99 ? -19.813 -2.075 21.103 1.00 71.75 99 TYR A N 1
ATOM 816 C CA . TYR A 1 99 ? -19.472 -1.945 19.686 1.00 71.75 99 TYR A CA 1
ATOM 817 C C . TYR A 1 99 ? -20.520 -2.697 18.854 1.00 71.75 99 TYR A C 1
ATOM 819 O O . TYR A 1 99 ? -20.700 -3.903 19.036 1.00 71.75 99 TYR A O 1
ATOM 827 N N . GLU A 1 100 ? -21.239 -1.978 17.998 1.00 77.31 100 GLU A N 1
ATOM 828 C CA . GLU A 1 100 ? -22.078 -2.558 16.953 1.00 77.31 100 GLU A CA 1
ATOM 829 C C . GLU A 1 100 ? -21.237 -2.566 15.677 1.00 77.31 100 GLU A C 1
ATOM 831 O O . GLU A 1 100 ? -20.815 -1.510 15.207 1.00 77.31 100 GLU A O 1
ATOM 836 N N . GLU A 1 101 ? -20.920 -3.759 15.167 1.00 65.75 101 GLU A N 1
ATOM 837 C CA . GLU A 1 101 ? -20.394 -3.883 13.809 1.00 65.75 101 GLU A CA 1
ATOM 838 C C . GLU A 1 101 ? -21.492 -3.367 12.881 1.00 65.75 101 GLU A C 1
ATOM 840 O O . GLU A 1 101 ? -22.591 -3.923 12.857 1.00 65.75 101 GLU A O 1
ATOM 845 N N . GLU A 1 102 ? -21.221 -2.275 12.167 1.00 56.59 102 GLU A N 1
ATOM 846 C CA . GLU A 1 102 ? -22.033 -1.896 11.017 1.00 56.59 102 GLU A CA 1
ATOM 847 C C . GLU A 1 102 ? -21.917 -3.059 10.025 1.00 56.59 102 GLU A C 1
ATOM 849 O O . GLU A 1 102 ? -20.918 -3.184 9.315 1.00 56.59 102 GLU A O 1
ATOM 854 N N . GLU A 1 103 ? -22.897 -3.971 10.048 1.00 46.50 103 GLU A N 1
ATOM 855 C CA . GLU A 1 103 ? -23.087 -4.929 8.968 1.00 46.50 103 GLU A CA 1
ATOM 856 C C . GLU A 1 103 ? -23.119 -4.113 7.682 1.00 46.50 103 GLU A C 1
ATOM 858 O O . GLU A 1 103 ? -23.934 -3.200 7.538 1.00 46.50 103 GLU A O 1
ATOM 863 N N . GLU A 1 104 ? -22.172 -4.415 6.794 1.00 45.12 104 GLU A N 1
ATOM 864 C CA . GLU A 1 104 ? -22.101 -3.873 5.449 1.00 45.12 104 GLU A CA 1
ATOM 865 C C . GLU A 1 104 ? -23.515 -3.787 4.877 1.00 45.12 104 GLU A C 1
ATOM 867 O O . GLU A 1 104 ? -24.175 -4.809 4.662 1.00 45.12 104 GLU A O 1
ATOM 872 N N . ASP A 1 105 ? -23.976 -2.561 4.642 1.00 40.41 105 ASP A N 1
ATOM 873 C CA . ASP A 1 105 ? -25.134 -2.291 3.811 1.00 40.41 105 ASP A CA 1
ATOM 874 C C . ASP A 1 105 ? -24.815 -2.873 2.426 1.00 40.41 105 ASP A C 1
ATOM 876 O O . ASP A 1 105 ? -24.131 -2.272 1.592 1.00 40.41 105 ASP A O 1
ATOM 880 N N . LYS A 1 106 ? -25.214 -4.132 2.222 1.00 44.66 106 LYS A N 1
ATOM 881 C CA . LYS A 1 106 ? -25.199 -4.819 0.935 1.00 44.66 106 LYS A CA 1
ATOM 882 C C . LYS A 1 106 ? -26.262 -4.167 0.059 1.00 44.66 106 LYS A C 1
ATOM 884 O O . LYS A 1 106 ? -27.340 -4.719 -0.132 1.00 44.66 106 LYS A O 1
ATOM 889 N N . SER A 1 107 ? -25.942 -3.003 -0.488 1.00 43.00 107 SER A N 1
ATOM 890 C CA . SER A 1 107 ? -26.685 -2.390 -1.584 1.00 43.00 107 SER A CA 1
ATOM 891 C C . SER A 1 107 ? -25.729 -1.759 -2.599 1.00 43.00 107 SER A C 1
ATOM 893 O O . SER A 1 107 ? -25.717 -0.560 -2.851 1.00 43.00 107 SER A O 1
ATOM 895 N N . TYR A 1 108 ? -24.919 -2.602 -3.241 1.00 36.75 108 TYR A N 1
ATOM 896 C CA . TYR A 1 108 ? -24.677 -2.393 -4.666 1.00 36.75 108 TYR A CA 1
ATOM 897 C C . TYR A 1 108 ? -25.616 -3.334 -5.407 1.00 36.75 108 TYR A C 1
ATOM 899 O O . TYR A 1 108 ? -25.351 -4.529 -5.517 1.00 36.75 108 TYR A O 1
ATOM 907 N N . ASP A 1 109 ? -26.748 -2.756 -5.809 1.00 44.59 109 ASP A N 1
ATOM 908 C CA . ASP A 1 109 ? -27.719 -3.325 -6.733 1.00 44.59 109 ASP A CA 1
ATOM 909 C C . ASP A 1 109 ? -26.998 -3.998 -7.906 1.00 44.59 109 ASP A C 1
ATOM 911 O O . ASP A 1 109 ? -26.198 -3.381 -8.618 1.00 44.59 109 ASP A O 1
ATOM 915 N N . GLU A 1 110 ? -27.346 -5.261 -8.125 1.00 47.62 110 GLU A N 1
ATOM 916 C CA . GLU A 1 110 ? -27.401 -5.841 -9.457 1.00 47.62 110 GLU A CA 1
ATOM 917 C C . GLU A 1 110 ? -28.280 -4.919 -10.317 1.00 47.62 110 GLU A C 1
ATOM 919 O O . GLU A 1 110 ? -29.503 -4.935 -10.215 1.00 47.62 110 GLU A O 1
ATOM 924 N N . GLN A 1 111 ? -27.670 -4.074 -11.151 1.00 39.72 111 GLN A N 1
ATOM 925 C CA . GLN A 1 111 ? -28.362 -3.591 -12.339 1.00 39.72 111 GLN A CA 1
ATOM 926 C C . GLN A 1 111 ? -27.998 -4.501 -13.499 1.00 39.72 111 GLN A C 1
ATOM 928 O O . GLN A 1 111 ? -26.932 -4.406 -14.110 1.00 39.72 111 GLN A O 1
ATOM 933 N N . ASP A 1 112 ? -28.940 -5.418 -13.691 1.00 44.09 112 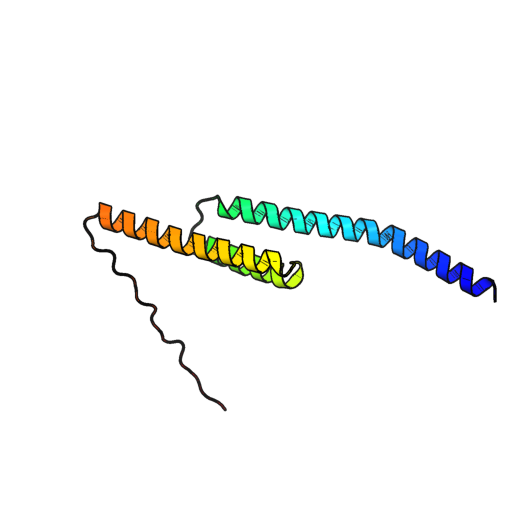ASP A N 1
ATOM 934 C CA . ASP A 1 112 ? -29.223 -6.199 -14.876 1.00 44.09 112 ASP A CA 1
ATOM 935 C C . ASP A 1 112 ? -28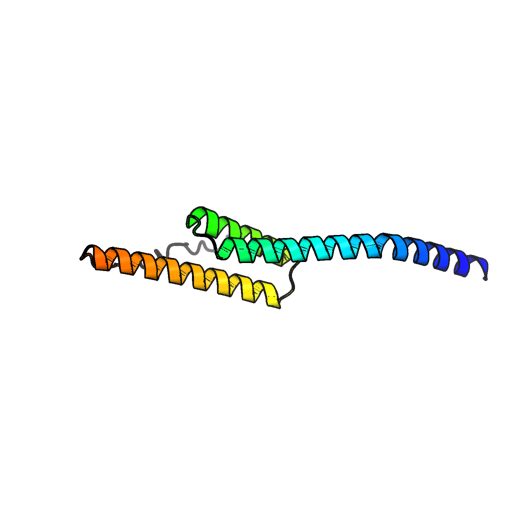.928 -5.472 -16.196 1.00 44.09 112 ASP A C 1
ATOM 937 O O . ASP A 1 112 ? -29.163 -4.276 -16.375 1.00 44.09 112 ASP A O 1
ATOM 941 N N . GLU A 1 113 ? -28.452 -6.293 -17.126 1.00 41.53 113 GLU A N 1
ATOM 942 C CA . GLU A 1 113 ? -28.553 -6.211 -18.582 1.00 41.53 113 GLU A CA 1
ATOM 943 C C . GLU A 1 113 ? -29.479 -5.122 -19.169 1.00 41.53 113 GLU A C 1
ATOM 945 O O . GLU A 1 113 ? -30.703 -5.166 -19.015 1.00 41.53 113 GLU A O 1
ATOM 950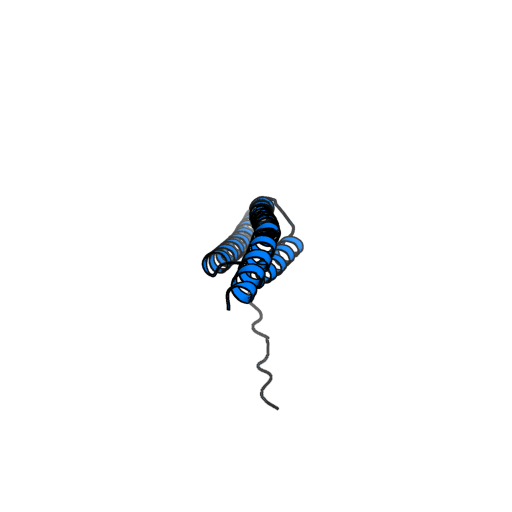 N N . GLN A 1 114 ? -28.895 -4.253 -20.008 1.00 35.94 114 GLN A N 1
ATOM 951 C CA . GLN A 1 114 ? -29.451 -3.888 -21.323 1.00 35.94 114 GLN A CA 1
ATOM 952 C C . GLN A 1 114 ? -28.393 -3.319 -22.274 1.00 35.94 114 GLN A C 1
ATOM 954 O O . GLN A 1 114 ? -27.663 -2.383 -21.877 1.00 35.94 114 GLN A O 1
#